Protein AF-A0A5Q0QAJ6-F1 (afdb_monomer)

Solvent-accessible surface area (backbone atoms only — not comparable to full-atom values): 4547 Å² total; per-residue (Å²): 134,62,66,72,59,48,47,51,51,21,58,74,73,74,48,54,57,68,57,53,54,52,58,74,68,53,72,81,47,74,67,53,50,52,47,52,56,48,50,54,52,46,48,48,50,26,57,77,45,76,64,69,49,51,31,71,54,43,46,50,54,38,40,73,73,67,46,86,69,94,62,83,55,65,72,129

Fol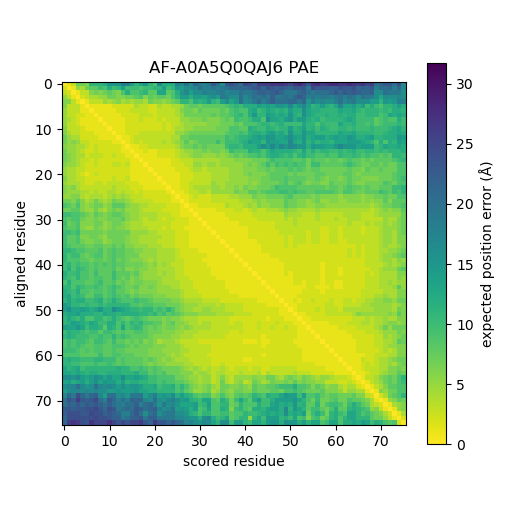dseek 3Di:
DDLVVLCVVCVVVVHDSVVVVCVVPDDQDPVRVLVVVVLVQLVVLCVVVVVPDFQVVSQVVCVVVVNDDPDRDGND

Organism: NCBI:txid2662364

Radius of gyration: 19.2 Å; Cα contacts (8 Å, |Δi|>4): 46; chains: 1; bounding box: 39×21×45 Å

Mean predicted aligned error: 6.77 Å

pLDDT: mean 88.06, std 9.42, range [57.97, 95.06]

Structure (mmCIF, N/CA/C/O backbone):
data_AF-A0A5Q0QAJ6-F1
#
_entry.id   AF-A0A5Q0QAJ6-F1
#
loop_
_atom_site.group_PDB
_atom_site.id
_atom_site.type_symbol
_atom_site.label_atom_id
_atom_site.label_alt_id
_atom_site.label_comp_id
_atom_site.label_asym_id
_atom_site.label_entity_id
_atom_site.label_seq_id
_atom_site.pdbx_PDB_ins_code
_atom_site.Cartn_x
_atom_site.Cartn_y
_atom_site.Cartn_z
_atom_site.occupancy
_atom_site.B_iso_or_equiv
_atom_site.auth_seq_id
_atom_site.auth_comp_id
_atom_site.auth_asym_id
_atom_site.auth_atom_id
_atom_site.pdbx_PDB_model_num
ATOM 1 N N . MET A 1 1 ? 8.268 9.848 -25.364 1.00 61.28 1 MET A N 1
ATOM 2 C CA . MET A 1 1 ? 9.537 9.220 -24.924 1.00 61.28 1 MET A CA 1
ATOM 3 C C . MET A 1 1 ? 10.461 9.123 -26.125 1.00 61.28 1 MET A C 1
ATOM 5 O O . MET A 1 1 ? 10.033 8.588 -27.136 1.00 61.28 1 MET A O 1
ATOM 9 N N . ASN A 1 2 ? 11.676 9.669 -26.053 1.00 74.50 2 ASN A N 1
ATOM 10 C CA . ASN A 1 2 ? 12.648 9.572 -27.146 1.00 74.50 2 ASN A CA 1
ATOM 11 C C . ASN A 1 2 ? 13.407 8.233 -27.033 1.00 74.50 2 ASN A C 1
ATOM 13 O O . ASN A 1 2 ? 14.133 8.030 -26.060 1.00 74.50 2 ASN A O 1
ATOM 17 N N . LEU A 1 3 ? 13.213 7.324 -27.995 1.00 69.00 3 LEU A N 1
ATOM 18 C CA . LEU A 1 3 ? 13.799 5.973 -28.013 1.00 69.00 3 LEU A CA 1
ATOM 19 C C . LEU A 1 3 ? 15.332 6.004 -27.882 1.00 69.00 3 LEU A C 1
ATOM 21 O O . LEU A 1 3 ? 15.899 5.259 -27.086 1.00 69.00 3 LEU A O 1
ATOM 25 N N . PHE A 1 4 ? 15.993 6.950 -28.555 1.00 72.62 4 PHE A N 1
ATOM 26 C CA . PHE A 1 4 ? 17.449 7.112 -28.499 1.00 72.62 4 PHE A CA 1
ATOM 27 C C . PHE A 1 4 ? 17.957 7.504 -27.105 1.0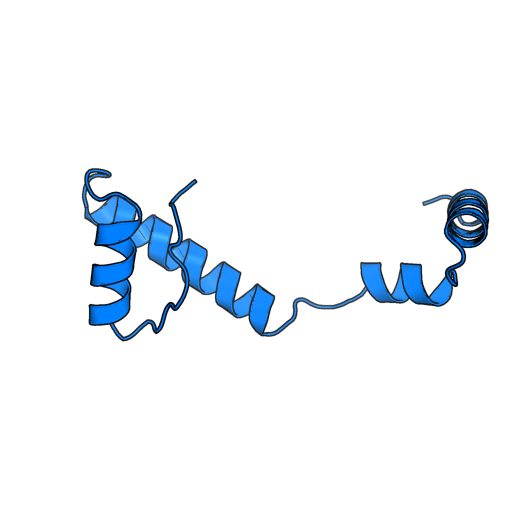0 72.62 4 PHE A C 1
ATOM 29 O O . PHE A 1 4 ? 19.030 7.071 -26.682 1.00 72.62 4 PHE A O 1
ATOM 36 N N . ALA A 1 5 ? 17.181 8.296 -26.361 1.00 87.75 5 ALA A N 1
ATOM 37 C CA . ALA A 1 5 ? 17.525 8.654 -24.988 1.00 87.75 5 ALA A CA 1
ATOM 38 C C . ALA A 1 5 ? 17.386 7.446 -24.046 1.00 87.75 5 ALA A C 1
ATOM 40 O O . ALA A 1 5 ? 18.249 7.226 -23.198 1.00 87.75 5 ALA A O 1
ATOM 41 N N . VAL A 1 6 ? 16.338 6.633 -24.227 1.00 88.06 6 VAL A N 1
ATOM 42 C CA . VAL A 1 6 ? 16.102 5.412 -23.438 1.00 88.06 6 VAL A CA 1
ATOM 43 C C . VAL A 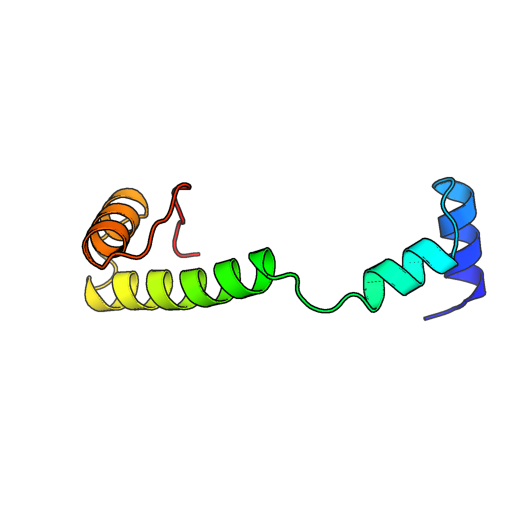1 6 ? 17.209 4.387 -23.663 1.00 88.06 6 VAL A C 1
ATOM 45 O O . VAL A 1 6 ? 17.752 3.865 -22.693 1.00 88.06 6 VAL A O 1
ATOM 48 N N . GLU A 1 7 ? 17.595 4.134 -24.913 1.00 90.19 7 GLU A N 1
ATOM 49 C CA . GLU A 1 7 ? 18.682 3.202 -25.230 1.00 90.19 7 GLU A CA 1
ATOM 50 C C . GLU A 1 7 ? 20.020 3.649 -24.636 1.00 90.19 7 GLU A C 1
ATOM 52 O O . GLU A 1 7 ? 20.761 2.831 -24.090 1.00 90.19 7 GLU A O 1
ATOM 57 N N . LYS A 1 8 ? 20.323 4.953 -24.696 1.00 92.31 8 LYS A N 1
ATOM 58 C CA . LYS A 1 8 ? 21.545 5.512 -24.107 1.00 92.31 8 LYS A CA 1
ATOM 59 C C . LYS A 1 8 ? 21.562 5.340 -22.590 1.00 92.31 8 LYS A C 1
ATOM 61 O O . LYS A 1 8 ? 22.568 4.893 -22.048 1.00 92.31 8 LYS A O 1
ATOM 66 N N . MET A 1 9 ? 20.449 5.634 -21.919 1.00 92.75 9 MET A N 1
ATOM 67 C CA . MET A 1 9 ? 20.318 5.409 -20.479 1.00 92.75 9 MET A CA 1
ATOM 68 C C . MET A 1 9 ? 20.461 3.929 -20.137 1.00 92.75 9 MET A C 1
ATOM 70 O O . MET A 1 9 ? 21.243 3.599 -19.254 1.00 92.75 9 MET A O 1
ATOM 74 N N . CYS A 1 10 ? 19.789 3.038 -20.873 1.00 93.31 10 CYS A N 1
ATOM 75 C CA . CYS A 1 10 ? 19.865 1.597 -20.639 1.00 93.31 10 CYS A CA 1
ATOM 76 C C . CYS A 1 10 ? 21.301 1.067 -20.765 1.00 93.31 10 CYS A C 1
ATOM 78 O O . CYS A 1 10 ? 21.725 0.279 -19.926 1.00 93.31 10 CYS A O 1
AT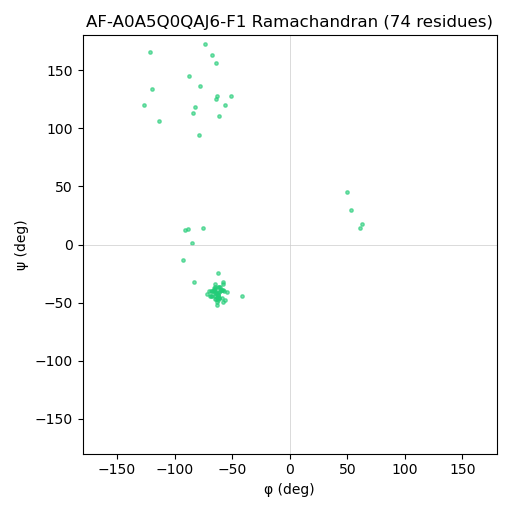OM 80 N N . LYS A 1 11 ? 22.077 1.566 -21.738 1.00 92.62 11 LYS A N 1
ATOM 81 C CA . LYS A 1 11 ? 23.513 1.265 -21.863 1.00 92.62 11 LYS A CA 1
ATOM 82 C C . LYS A 1 11 ? 24.321 1.756 -20.657 1.00 92.62 11 LYS A C 1
ATOM 84 O O . LYS A 1 11 ? 25.161 1.012 -20.168 1.00 92.62 11 LYS A O 1
ATOM 89 N N . ILE A 1 12 ? 24.056 2.969 -20.159 1.00 95.00 12 ILE A N 1
ATOM 90 C CA . ILE A 1 12 ? 24.752 3.539 -18.989 1.00 95.00 12 ILE A CA 1
ATOM 91 C C . ILE A 1 12 ? 24.509 2.696 -17.730 1.00 95.00 12 ILE A C 1
ATOM 93 O O . ILE A 1 12 ? 25.449 2.416 -16.995 1.00 95.00 12 ILE A O 1
ATOM 97 N N . ILE A 1 13 ? 23.267 2.262 -17.492 1.00 93.00 13 ILE A N 1
ATOM 98 C CA . ILE A 1 13 ? 22.902 1.446 -16.318 1.00 93.00 13 ILE A CA 1
ATOM 99 C C . ILE A 1 13 ? 23.005 -0.068 -16.570 1.00 93.00 13 ILE A C 1
ATOM 101 O O . ILE A 1 13 ? 22.494 -0.859 -15.780 1.00 93.00 13 ILE A O 1
ATOM 105 N N . ASN A 1 14 ? 23.635 -0.470 -17.679 1.00 93.19 14 ASN A N 1
ATOM 106 C CA . ASN A 1 14 ? 23.844 -1.859 -18.089 1.00 93.19 14 ASN A CA 1
ATOM 107 C C . ASN A 1 14 ? 22.570 -2.737 -18.048 1.00 93.19 14 ASN A C 1
ATOM 109 O O . ASN A 1 14 ? 22.578 -3.864 -17.554 1.00 93.19 14 ASN A O 1
ATOM 113 N N . THR A 1 15 ? 21.455 -2.216 -18.565 1.00 92.56 15 THR A N 1
ATOM 114 C CA . THR A 1 15 ? 20.186 -2.944 -18.726 1.00 92.56 15 THR A CA 1
ATOM 115 C C . THR A 1 15 ? 19.744 -2.970 -20.187 1.00 92.56 15 THR A C 1
ATOM 117 O O . THR A 1 15 ? 20.241 -2.214 -21.021 1.00 92.56 15 THR A O 1
ATOM 120 N N . SER A 1 16 ? 18.779 -3.827 -20.523 1.00 92.69 16 SER A N 1
ATOM 121 C CA . SER A 1 16 ? 18.200 -3.853 -21.871 1.00 92.69 16 SER A CA 1
ATOM 122 C C . SER A 1 16 ? 17.028 -2.876 -22.001 1.00 92.69 16 SER A C 1
ATOM 124 O O . SER A 1 16 ? 16.206 -2.754 -21.089 1.00 92.69 16 SER A O 1
ATOM 126 N N . SER A 1 17 ? 16.869 -2.261 -23.177 1.00 90.69 17 SER A N 1
ATOM 127 C CA . SER A 1 17 ? 15.686 -1.445 -2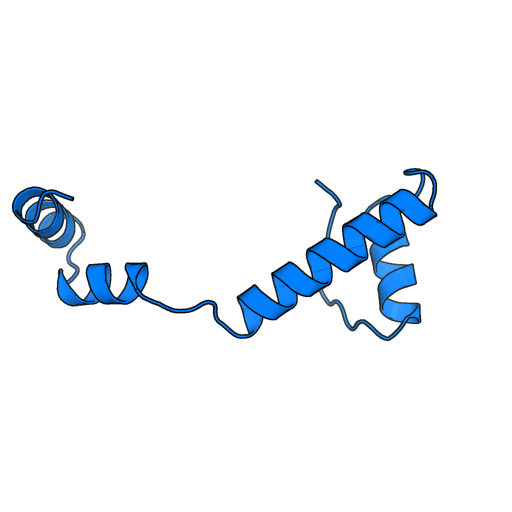3.493 1.00 90.69 17 SER A CA 1
ATOM 128 C C . SER A 1 17 ? 14.391 -2.253 -23.361 1.00 90.69 17 SER A C 1
ATOM 130 O O . SER A 1 17 ? 13.373 -1.742 -22.901 1.00 90.69 17 SER A O 1
ATOM 132 N N . SER A 1 18 ? 14.433 -3.552 -23.685 1.00 90.50 18 SER A N 1
ATOM 133 C CA . SER A 1 18 ? 13.287 -4.450 -23.510 1.00 90.50 18 SER A CA 1
ATOM 134 C C . SER A 1 18 ? 12.874 -4.592 -22.039 1.00 90.50 18 SER A C 1
ATOM 136 O O . SER A 1 18 ? 11.683 -4.635 -21.745 1.00 90.50 18 SER A O 1
ATOM 138 N N . SER A 1 19 ? 13.830 -4.602 -21.104 1.00 89.00 19 SER A N 1
ATOM 139 C CA . SER A 1 19 ? 13.571 -4.633 -19.660 1.00 89.00 19 SER A CA 1
ATOM 140 C C . SER A 1 19 ? 12.909 -3.343 -19.185 1.00 89.00 19 SER A C 1
ATOM 142 O O . SER A 1 19 ? 11.980 -3.401 -18.382 1.00 89.00 19 SER A O 1
ATOM 144 N N . PHE A 1 20 ? 13.346 -2.198 -19.715 1.00 90.31 20 PHE A N 1
ATOM 145 C CA . PHE A 1 20 ? 12.755 -0.892 -19.428 1.00 90.31 20 PHE A CA 1
ATOM 146 C C . PHE A 1 20 ? 11.300 -0.808 -19.896 1.00 90.31 20 PHE A C 1
ATOM 148 O O . PHE A 1 20 ? 10.410 -0.510 -19.100 1.00 90.31 20 PHE A O 1
ATOM 155 N N . TYR A 1 21 ? 11.031 -1.146 -21.160 1.00 91.25 21 TYR A N 1
ATOM 156 C CA . TYR A 1 21 ? 9.664 -1.124 -21.678 1.00 91.25 21 TYR A CA 1
ATOM 157 C C . TYR A 1 21 ? 8.778 -2.155 -20.991 1.00 91.25 21 TYR A C 1
ATOM 159 O O . TYR A 1 21 ? 7.643 -1.835 -20.653 1.00 91.25 21 TYR A O 1
ATOM 167 N N . LYS A 1 22 ? 9.315 -3.348 -20.697 1.00 91.69 22 LYS A N 1
ATOM 168 C CA . LYS A 1 22 ? 8.620 -4.339 -19.873 1.00 91.69 22 LYS A CA 1
ATOM 169 C C . LYS A 1 22 ? 8.274 -3.788 -18.507 1.00 91.69 22 LYS A C 1
ATOM 171 O O . LYS A 1 22 ? 7.225 -4.164 -18.028 1.00 91.69 22 LYS A O 1
ATOM 176 N N . TRP A 1 23 ? 9.140 -3.003 -17.861 1.00 89.38 23 TRP A N 1
ATOM 177 C CA . TRP A 1 23 ? 8.886 -2.411 -16.544 1.00 89.38 23 TRP A CA 1
ATOM 178 C C . TRP A 1 23 ? 7.778 -1.353 -16.593 1.00 89.38 23 TRP A C 1
ATOM 180 O O . TRP A 1 23 ? 6.872 -1.398 -15.767 1.00 89.38 23 TRP A O 1
ATOM 190 N N . ILE A 1 24 ? 7.798 -0.471 -17.595 1.00 90.81 24 ILE A N 1
ATOM 191 C CA . ILE A 1 24 ? 6.773 0.572 -17.771 1.00 90.81 24 ILE A CA 1
ATOM 192 C C . ILE A 1 24 ? 5.401 -0.019 -18.087 1.00 90.81 24 ILE A C 1
ATOM 194 O O . ILE A 1 24 ? 4.393 0.481 -17.602 1.00 90.81 24 ILE A O 1
ATOM 198 N N . SER A 1 25 ? 5.348 -1.072 -18.903 1.00 91.75 25 SER A N 1
ATOM 199 C CA . SER A 1 25 ? 4.085 -1.698 -19.291 1.00 91.75 25 SER A CA 1
ATOM 200 C C . SER A 1 25 ? 3.573 -2.732 -18.286 1.00 91.75 25 SER A C 1
ATOM 202 O O . SER A 1 25 ? 2.530 -3.339 -18.540 1.00 91.75 25 SER A O 1
ATOM 204 N N . ARG A 1 26 ? 4.271 -2.971 -17.158 1.00 92.38 26 ARG A N 1
ATOM 205 C CA . ARG A 1 26 ? 3.816 -3.981 -16.188 1.00 92.38 26 ARG A CA 1
ATOM 206 C C . ARG A 1 26 ? 2.462 -3.569 -15.619 1.00 92.38 26 ARG A C 1
ATOM 208 O O . ARG A 1 26 ? 2.347 -2.470 -15.076 1.00 92.38 26 ARG A O 1
ATOM 215 N N . PRO A 1 27 ? 1.455 -4.454 -15.661 1.00 93.19 27 PRO A N 1
ATOM 216 C CA . PRO A 1 27 ? 0.241 -4.230 -14.897 1.00 93.19 27 PRO A CA 1
ATOM 217 C C . PRO A 1 27 ? 0.562 -4.248 -13.397 1.00 93.19 27 PRO A C 1
ATOM 219 O O . PRO A 1 27 ? 1.533 -4.878 -12.965 1.00 93.19 27 PRO A O 1
ATOM 222 N N . LYS A 1 28 ? -0.288 -3.594 -12.595 1.00 93.25 28 LYS A N 1
ATOM 223 C CA . LYS A 1 28 ? -0.193 -3.624 -11.128 1.00 93.25 28 LYS A CA 1
ATOM 224 C C . LYS A 1 28 ? -0.110 -5.068 -10.637 1.00 93.25 28 LYS A C 1
ATOM 226 O O . LYS A 1 28 ? -0.964 -5.894 -10.979 1.00 93.25 28 LYS A O 1
ATOM 231 N N . SER A 1 29 ? 0.896 -5.360 -9.815 1.00 93.62 29 SER A N 1
ATOM 232 C CA . SER A 1 29 ? 1.018 -6.672 -9.187 1.00 93.62 29 SER A CA 1
ATOM 233 C C . SER A 1 29 ? -0.114 -6.889 -8.179 1.00 93.62 29 SER A C 1
ATOM 235 O O . SER A 1 29 ? -0.741 -5.939 -7.708 1.00 93.62 29 SER A O 1
ATOM 237 N N . ASN A 1 30 ? -0.358 -8.140 -7.784 1.00 93.19 30 ASN A N 1
ATOM 238 C CA . ASN A 1 30 ? -1.324 -8.432 -6.717 1.00 93.19 30 ASN A CA 1
ATOM 239 C C . ASN A 1 30 ? -0.964 -7.714 -5.408 1.00 93.19 30 ASN A C 1
ATOM 241 O O . ASN A 1 30 ? -1.849 -7.303 -4.666 1.00 93.19 30 ASN A O 1
ATOM 245 N N . ARG A 1 31 ? 0.334 -7.513 -5.148 1.00 90.44 31 ARG A N 1
ATOM 246 C CA . ARG A 1 31 ? 0.811 -6.757 -3.990 1.00 90.44 31 ARG A CA 1
ATOM 247 C C . ARG A 1 31 ? 0.458 -5.273 -4.092 1.00 90.44 31 ARG A C 1
ATOM 249 O O . ARG A 1 31 ? 0.067 -4.688 -3.086 1.00 90.44 31 ARG A O 1
ATOM 256 N N . ASP A 1 32 ? 0.569 -4.681 -5.277 1.00 91.62 32 ASP A N 1
ATOM 257 C CA . ASP A 1 32 ? 0.231 -3.268 -5.493 1.00 91.62 32 ASP A CA 1
ATOM 258 C C . ASP A 1 32 ? -1.276 -3.050 -5.358 1.00 91.62 32 ASP A C 1
ATOM 260 O O . ASP A 1 32 ? -1.696 -2.147 -4.642 1.00 91.62 32 ASP A O 1
ATOM 264 N N . LYS A 1 33 ? -2.086 -3.941 -5.947 1.00 94.06 33 LYS A N 1
ATOM 265 C CA . LYS A 1 33 ? -3.551 -3.932 -5.793 1.00 94.06 33 LYS A CA 1
ATOM 266 C C . LYS A 1 33 ? -3.962 -4.042 -4.325 1.00 94.06 33 LYS A C 1
ATOM 268 O O . LYS A 1 33 ? -4.699 -3.204 -3.825 1.00 94.06 33 LYS A O 1
ATOM 273 N N . ARG A 1 34 ? -3.391 -5.010 -3.600 1.00 91.12 34 ARG A N 1
ATOM 274 C CA . ARG A 1 34 ? -3.596 -5.177 -2.153 1.00 91.12 34 ARG A CA 1
ATOM 275 C C . ARG A 1 34 ? -3.213 -3.917 -1.370 1.00 91.12 34 ARG A C 1
ATOM 277 O O . ARG A 1 34 ? -3.881 -3.570 -0.405 1.00 91.12 34 ARG A O 1
ATOM 284 N N . THR A 1 35 ? -2.124 -3.251 -1.752 1.00 90.56 35 THR A N 1
ATOM 285 C CA . THR A 1 35 ? -1.660 -2.021 -1.090 1.00 90.56 35 THR A CA 1
ATOM 286 C C . THR A 1 35 ? -2.627 -0.863 -1.331 1.00 90.56 35 THR A C 1
ATOM 288 O O . THR A 1 35 ? -2.912 -0.112 -0.405 1.00 90.56 35 THR A O 1
ATOM 291 N N . GLU A 1 36 ? -3.167 -0.743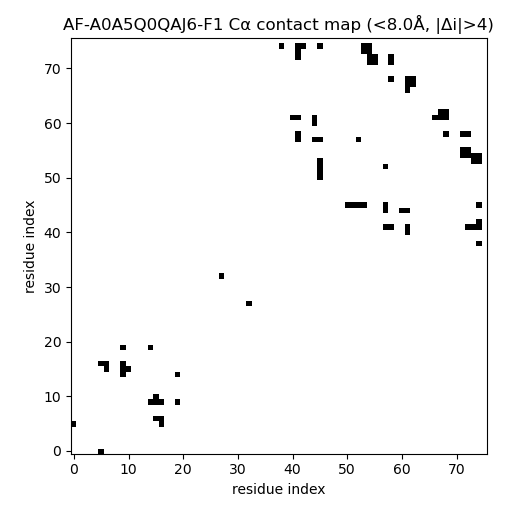 -2.543 1.00 92.50 36 GLU A N 1
ATOM 292 C CA . GLU A 1 36 ? -4.180 0.253 -2.902 1.00 92.50 36 GLU A CA 1
ATOM 293 C C . GLU A 1 36 ? -5.494 0.025 -2.142 1.00 92.50 36 GLU A C 1
ATOM 295 O O . GLU A 1 36 ? -6.004 0.953 -1.519 1.00 92.50 36 GLU A O 1
ATOM 300 N N . GLU A 1 37 ? -5.979 -1.219 -2.087 1.00 92.38 37 GLU A N 1
ATOM 301 C CA . GLU A 1 37 ? -7.136 -1.607 -1.266 1.00 92.38 37 GLU A CA 1
ATOM 302 C C . GLU A 1 37 ? -6.930 -1.245 0.212 1.00 92.38 37 GLU A C 1
ATOM 304 O O . GLU A 1 37 ? -7.795 -0.645 0.846 1.00 92.38 37 GLU A O 1
ATOM 309 N N . LEU A 1 38 ? -5.763 -1.583 0.769 1.00 91.44 38 LEU A N 1
ATOM 310 C CA . LEU A 1 38 ? -5.428 -1.260 2.154 1.00 91.44 38 LEU A CA 1
ATOM 311 C C . LEU A 1 38 ? -5.318 0.248 2.394 1.00 91.44 38 LEU A C 1
ATOM 313 O O . LEU A 1 38 ? -5.730 0.710 3.450 1.00 91.44 38 LEU A O 1
ATOM 317 N N . SER A 1 39 ? -4.795 1.019 1.437 1.00 91.62 39 SER A N 1
ATOM 318 C CA . SER A 1 39 ? -4.712 2.481 1.546 1.00 91.62 39 SER A CA 1
ATOM 319 C C . SER A 1 39 ? -6.097 3.114 1.681 1.00 91.62 39 SER A C 1
ATOM 321 O O . SER A 1 39 ? -6.282 4.013 2.500 1.00 91.62 39 SER A O 1
ATOM 323 N N . ILE A 1 40 ? -7.084 2.608 0.935 1.00 93.69 40 ILE A N 1
ATOM 324 C CA . ILE A 1 40 ? -8.478 3.057 1.042 1.00 93.69 40 ILE A CA 1
ATOM 325 C C . ILE A 1 40 ? -9.021 2.767 2.445 1.00 93.69 40 ILE A C 1
ATOM 327 O O . ILE A 1 40 ? -9.558 3.665 3.088 1.00 93.69 40 ILE A O 1
ATOM 331 N N . LEU A 1 41 ? -8.818 1.546 2.948 1.00 93.25 41 LEU A N 1
ATOM 332 C CA . LEU A 1 41 ? -9.282 1.142 4.278 1.00 93.25 41 LEU A CA 1
ATOM 333 C C . LEU A 1 41 ? -8.622 1.949 5.404 1.00 93.25 41 LEU A C 1
ATOM 335 O O . LEU A 1 41 ? -9.300 2.363 6.335 1.00 93.25 41 LEU A O 1
ATOM 339 N N . VAL A 1 42 ? -7.315 2.212 5.309 1.00 92.56 42 VAL A N 1
ATOM 340 C CA . VAL A 1 42 ? -6.577 3.050 6.271 1.00 92.56 42 VAL A CA 1
ATOM 341 C C . VAL A 1 42 ? -7.135 4.468 6.297 1.00 92.56 42 VAL A C 1
ATOM 343 O O . VAL A 1 42 ? -7.361 5.013 7.374 1.00 92.56 42 VAL A O 1
ATOM 346 N N . LYS A 1 43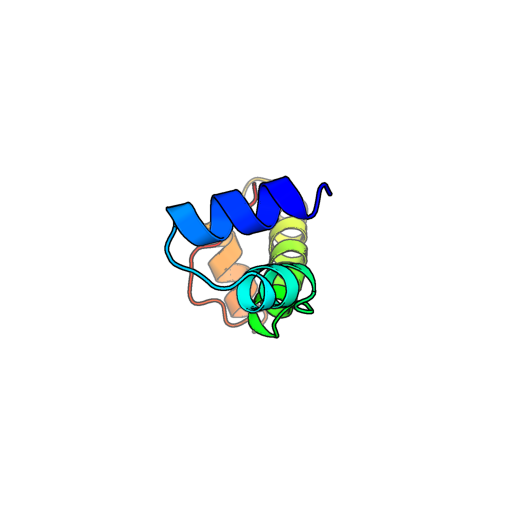 ? -7.381 5.062 5.123 1.00 93.50 43 LYS A N 1
ATOM 347 C CA . LYS A 1 43 ? -7.970 6.403 5.024 1.00 93.50 43 LYS A CA 1
ATOM 348 C C . LYS A 1 43 ? -9.367 6.441 5.627 1.00 93.50 43 LYS A C 1
ATOM 350 O O . LYS A 1 43 ? -9.673 7.378 6.354 1.00 93.50 43 LYS A O 1
ATOM 355 N N . GLN A 1 44 ? -10.181 5.428 5.348 1.00 94.19 44 GLN A N 1
ATOM 356 C CA . GLN A 1 44 ? -11.520 5.324 5.907 1.00 94.19 44 GLN A CA 1
ATOM 357 C C . GLN A 1 44 ? -11.480 5.191 7.433 1.00 94.19 44 GLN A C 1
ATOM 359 O O . GLN A 1 44 ? -12.105 5.993 8.107 1.00 94.19 44 GLN A O 1
ATOM 364 N N . GLU A 1 45 ? -10.669 4.285 7.985 1.00 94.62 45 GLU A N 1
ATOM 365 C CA . GLU A 1 45 ? -10.536 4.123 9.441 1.00 94.62 45 GLU A CA 1
ATOM 366 C C . GLU A 1 45 ? -10.047 5.403 10.128 1.00 94.62 45 GLU A C 1
ATOM 368 O O . GLU A 1 45 ? -10.506 5.760 11.210 1.00 94.62 45 GLU A O 1
ATOM 373 N N . HIS A 1 46 ? -9.109 6.113 9.495 1.00 94.88 46 HIS A N 1
ATOM 374 C CA . HIS A 1 46 ? -8.618 7.383 10.009 1.00 94.88 46 HIS A CA 1
ATOM 375 C C . HIS A 1 46 ? -9.741 8.425 10.072 1.00 94.88 46 HIS A C 1
ATOM 377 O O . HIS A 1 46 ? -9.901 9.074 11.103 1.00 94.88 46 HIS A O 1
ATOM 383 N N . GLN A 1 47 ? -10.544 8.546 9.011 1.00 95.00 47 GLN A N 1
ATOM 384 C CA . GLN A 1 47 ? -11.703 9.445 8.981 1.00 95.00 47 GLN A CA 1
ATOM 385 C C . GLN A 1 47 ? -12.778 9.029 9.995 1.00 95.00 47 GLN A C 1
ATOM 387 O O . GLN A 1 47 ? -13.249 9.879 10.741 1.00 95.00 47 GLN A O 1
ATOM 392 N N . ASP A 1 48 ? -13.096 7.736 10.088 1.00 94.56 48 ASP A N 1
ATOM 393 C CA . ASP A 1 48 ? -14.074 7.183 11.037 1.00 94.56 48 ASP A CA 1
ATOM 394 C C . ASP A 1 48 ? -13.652 7.401 12.502 1.00 94.56 48 ASP A C 1
ATOM 396 O O . ASP A 1 48 ? -14.489 7.436 13.401 1.00 94.56 48 ASP A O 1
ATOM 400 N N . SER A 1 49 ? -12.348 7.559 12.750 1.00 93.50 49 SER A N 1
ATOM 401 C CA . SER A 1 49 ? -11.781 7.876 14.066 1.00 93.50 49 SER A CA 1
ATOM 402 C C . SER A 1 49 ? -11.687 9.377 14.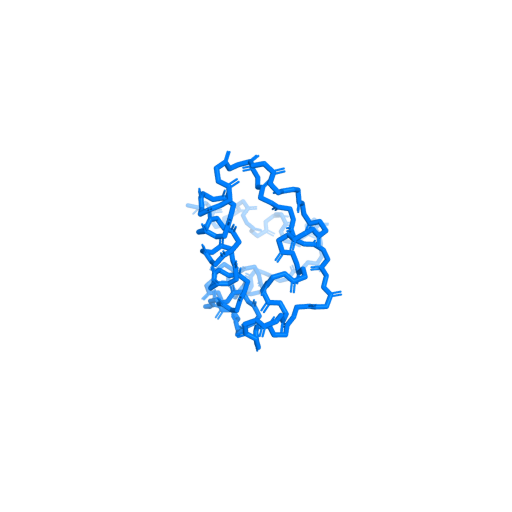373 1.00 93.50 49 SER A C 1
ATOM 404 O O . SER A 1 49 ? -10.948 9.758 15.283 1.00 93.50 49 SER A O 1
ATOM 406 N N . ASP A 1 50 ? -12.344 10.234 13.584 1.00 94.94 50 ASP A N 1
ATOM 407 C CA . ASP A 1 50 ? -12.206 11.698 13.630 1.00 94.94 50 ASP A CA 1
ATOM 408 C C . ASP A 1 50 ? -10.744 12.166 13.508 1.00 94.94 50 ASP A C 1
ATOM 410 O O . ASP A 1 50 ? -10.344 13.194 14.053 1.00 94.94 50 ASP A O 1
ATOM 414 N N . GLN A 1 51 ? -9.917 11.390 12.798 1.00 92.81 51 GLN A N 1
ATOM 415 C CA . GLN A 1 51 ? -8.484 11.639 12.602 1.00 92.81 51 GLN A CA 1
ATOM 416 C C . GLN A 1 51 ? -7.665 11.621 13.910 1.00 92.81 51 GLN A C 1
ATOM 418 O O . GLN A 1 51 ? -6.534 12.103 13.967 1.00 92.81 51 GLN A O 1
ATOM 423 N N . ILE A 1 52 ? -8.219 11.037 14.980 1.00 95.06 52 ILE A N 1
ATOM 424 C CA . ILE A 1 52 ? -7.563 10.927 16.291 1.00 95.06 52 ILE A CA 1
ATOM 425 C C . ILE A 1 52 ? -6.617 9.721 16.319 1.00 95.06 52 ILE A C 1
ATOM 427 O O . ILE A 1 52 ? -5.608 9.716 17.034 1.00 95.06 52 ILE A O 1
ATOM 431 N N . TYR A 1 53 ? -6.944 8.646 15.594 1.00 94.06 53 TYR A N 1
ATOM 432 C CA . TYR A 1 53 ? -6.156 7.417 15.650 1.00 94.06 53 TYR A CA 1
ATOM 433 C C . TYR A 1 53 ? -4.934 7.502 14.742 1.00 94.06 53 TYR A C 1
ATOM 435 O O . TYR A 1 53 ? -5.037 7.567 13.526 1.00 94.06 53 TYR A O 1
ATOM 443 N N . GLY A 1 54 ? -3.746 7.401 15.337 1.00 90.38 54 GLY A N 1
ATOM 444 C CA . GLY A 1 54 ? -2.511 7.222 14.580 1.00 90.38 54 GLY A CA 1
ATOM 445 C C . GLY A 1 54 ? -2.351 5.810 13.999 1.00 90.38 54 GLY A C 1
ATOM 446 O O . GLY A 1 54 ? -3.072 4.870 14.351 1.00 90.38 54 GLY A O 1
ATOM 447 N N . SER A 1 55 ? -1.311 5.649 13.175 1.00 89.75 55 SER A N 1
ATOM 448 C CA . SER A 1 55 ? -0.923 4.400 12.491 1.00 89.75 55 SER A CA 1
ATOM 449 C C . SER A 1 55 ? -1.015 3.119 13.349 1.00 89.75 55 SER A C 1
ATOM 451 O O . SER A 1 55 ? -1.592 2.133 12.875 1.00 89.75 55 SER A O 1
ATOM 453 N N . PRO A 1 56 ? -0.556 3.089 14.624 1.00 91.88 56 PRO A N 1
ATOM 454 C CA . PRO A 1 56 ? -0.670 1.885 15.451 1.00 91.88 56 PRO A CA 1
ATOM 455 C C . PRO A 1 56 ? -2.116 1.485 15.767 1.00 91.88 56 PRO A C 1
ATOM 457 O O . PRO A 1 56 ? -2.448 0.302 15.706 1.00 91.88 56 PRO A O 1
ATOM 460 N N . ARG A 1 57 ? -2.986 2.455 16.084 1.00 93.31 57 ARG A N 1
ATOM 461 C CA . ARG A 1 57 ? -4.398 2.189 16.408 1.00 93.31 57 ARG A CA 1
ATOM 462 C C . ARG A 1 57 ? -5.187 1.802 15.165 1.00 93.31 57 ARG A C 1
ATOM 464 O O . ARG A 1 57 ? -5.906 0.813 15.214 1.00 93.31 57 ARG A O 1
ATOM 471 N N . ILE A 1 58 ? -4.969 2.488 14.043 1.00 93.31 58 ILE A N 1
ATOM 472 C CA . ILE A 1 58 ? -5.587 2.117 12.760 1.00 93.31 58 ILE A CA 1
ATOM 473 C C . ILE A 1 58 ? -5.203 0.688 12.366 1.00 93.31 58 ILE A C 1
ATOM 475 O O . ILE A 1 58 ? -6.061 -0.116 12.014 1.00 93.31 58 ILE A O 1
ATOM 479 N N . THR A 1 59 ? -3.921 0.329 12.480 1.00 91.75 59 THR A N 1
ATOM 480 C CA . THR A 1 59 ? -3.457 -1.032 12.163 1.00 91.75 59 THR A CA 1
ATOM 481 C C . THR A 1 59 ? -4.133 -2.080 13.055 1.00 91.75 59 THR A C 1
ATOM 483 O O . THR A 1 59 ? -4.443 -3.183 12.600 1.00 91.75 59 THR A O 1
ATOM 486 N N . LEU A 1 60 ? -4.375 -1.754 14.326 1.00 91.75 60 LEU A N 1
ATOM 487 C CA . LEU A 1 60 ? -5.066 -2.632 15.264 1.00 91.75 60 LEU A CA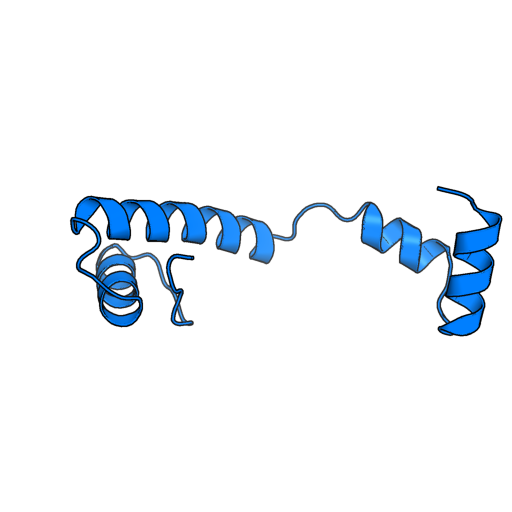 1
ATOM 488 C C . LEU A 1 60 ? -6.553 -2.793 14.906 1.00 91.75 60 LEU A C 1
ATOM 490 O O . LEU A 1 60 ? -7.037 -3.924 14.876 1.00 91.75 60 LEU A O 1
ATOM 494 N N . GLU A 1 61 ? -7.251 -1.708 14.566 1.00 92.75 61 GLU A N 1
ATOM 495 C CA . GLU A 1 61 ? -8.653 -1.760 14.126 1.00 92.75 61 GLU A CA 1
ATOM 496 C C . GLU A 1 61 ? -8.825 -2.525 12.807 1.00 92.75 61 GLU A C 1
ATOM 498 O O . GLU A 1 61 ? -9.687 -3.397 12.694 1.00 92.75 61 GLU A O 1
ATOM 503 N N . LEU A 1 62 ? -7.937 -2.317 11.835 1.00 92.56 62 LEU A N 1
ATOM 504 C CA . LEU A 1 62 ? -7.974 -3.060 10.574 1.00 92.56 62 LEU A CA 1
ATOM 505 C C . LEU A 1 62 ? -7.712 -4.560 10.770 1.00 92.56 62 LEU A C 1
ATOM 507 O O . LEU A 1 62 ? -8.400 -5.388 10.167 1.00 92.56 62 LEU A O 1
ATOM 511 N N . ASN A 1 63 ? -6.780 -4.932 11.654 1.00 91.38 63 ASN A N 1
ATOM 512 C CA . ASN A 1 63 ? -6.558 -6.339 11.995 1.00 91.38 63 ASN A CA 1
ATOM 513 C C . ASN A 1 63 ? -7.772 -6.959 12.712 1.00 91.38 63 ASN A C 1
ATOM 515 O O . ASN A 1 63 ? -8.111 -8.106 12.416 1.00 91.38 63 ASN A O 1
ATOM 519 N N . LYS A 1 64 ? -8.470 -6.217 13.591 1.00 91.06 64 LYS A N 1
ATOM 520 C CA . LYS A 1 64 ? -9.745 -6.665 14.194 1.00 91.06 64 LYS A CA 1
ATOM 521 C C . LYS A 1 64 ? -10.829 -6.893 13.141 1.00 91.06 64 LYS A C 1
ATOM 523 O O . LYS A 1 64 ? -11.583 -7.857 13.242 1.00 91.06 64 LYS A O 1
ATOM 528 N N . LYS A 1 65 ? -10.868 -6.062 12.096 1.00 89.62 65 LYS A N 1
ATOM 529 C CA . LYS A 1 65 ? -11.757 -6.209 10.929 1.00 89.62 65 LYS A CA 1
ATOM 530 C C . LYS A 1 65 ? -11.308 -7.320 9.957 1.00 89.62 65 LYS A C 1
ATOM 532 O O . LYS A 1 65 ? -11.797 -7.395 8.835 1.00 89.62 65 LYS A O 1
ATOM 537 N N . ASN A 1 66 ? -10.396 -8.209 10.371 1.00 87.56 66 ASN A N 1
ATOM 538 C CA . ASN A 1 66 ? -9.814 -9.299 9.574 1.00 87.56 66 ASN A CA 1
ATOM 539 C C . ASN A 1 66 ? -9.030 -8.856 8.325 1.00 87.56 66 ASN A C 1
ATOM 541 O O . ASN A 1 66 ? -8.656 -9.688 7.491 1.00 87.56 66 ASN A O 1
ATOM 545 N N . HIS A 1 67 ? -8.681 -7.575 8.205 1.00 84.38 67 HIS A N 1
ATOM 546 C CA . HIS A 1 67 ? -7.695 -7.145 7.227 1.00 84.38 67 HIS A CA 1
ATOM 547 C C . HIS A 1 67 ? -6.308 -7.455 7.790 1.00 84.38 67 HIS A C 1
ATOM 549 O O . HIS A 1 67 ? -5.739 -6.664 8.531 1.00 84.38 67 HIS A O 1
ATOM 555 N N . LYS A 1 68 ? -5.752 -8.625 7.442 1.00 79.38 68 LYS A N 1
ATOM 556 C CA . LYS A 1 68 ? -4.381 -8.986 7.835 1.00 79.38 68 LYS A CA 1
ATOM 557 C C . LYS A 1 68 ? -3.393 -7.980 7.246 1.00 79.38 68 LYS A C 1
ATOM 559 O O . LYS A 1 68 ? -3.182 -7.961 6.027 1.00 79.38 68 LYS A O 1
ATOM 564 N N . ILE A 1 69 ? -2.789 -7.179 8.120 1.00 81.50 69 ILE A N 1
ATOM 565 C CA . ILE A 1 69 ? -1.758 -6.195 7.788 1.00 81.50 69 ILE A CA 1
ATOM 566 C C . ILE A 1 69 ? -0.550 -6.461 8.687 1.00 81.50 69 ILE A C 1
ATOM 568 O O . ILE A 1 69 ? -0.644 -6.407 9.910 1.00 81.50 69 ILE A O 1
ATOM 572 N N . SER A 1 70 ? 0.596 -6.759 8.073 1.00 74.25 70 SER A N 1
ATOM 573 C CA . SER A 1 70 ? 1.847 -7.061 8.784 1.00 74.25 70 SER A CA 1
ATOM 574 C C . SER A 1 70 ? 2.749 -5.846 9.003 1.00 74.25 70 SER A C 1
ATOM 576 O O . SER A 1 70 ? 3.712 -5.928 9.761 1.00 74.25 70 SER A O 1
ATOM 578 N N . ARG A 1 71 ? 2.476 -4.726 8.328 1.00 69.75 71 ARG A N 1
ATOM 579 C CA . ARG A 1 71 ? 3.281 -3.504 8.384 1.00 69.75 71 ARG A CA 1
ATOM 580 C C . ARG A 1 71 ? 2.427 -2.355 8.896 1.00 69.75 71 ARG A C 1
ATOM 582 O O . ARG A 1 71 ? 1.328 -2.166 8.394 1.00 69.75 71 ARG A O 1
ATOM 589 N N . LEU A 1 72 ? 2.956 -1.576 9.838 1.00 66.31 72 LEU A N 1
ATOM 590 C CA . LEU A 1 72 ? 2.328 -0.323 10.254 1.00 66.31 72 LEU A CA 1
ATOM 591 C C . LEU A 1 72 ? 2.146 0.569 9.026 1.00 66.31 72 LEU A C 1
ATOM 593 O O . LEU A 1 72 ? 3.116 0.879 8.330 1.00 66.31 72 LEU A O 1
ATOM 597 N N . MET A 1 73 ? 0.899 0.916 8.738 1.00 64.25 73 MET A N 1
ATOM 598 C CA . MET A 1 73 ? 0.531 1.699 7.569 1.00 64.25 73 MET A CA 1
ATOM 599 C C . MET A 1 73 ? 0.012 3.033 8.088 1.00 64.25 73 MET A C 1
ATOM 601 O O . MET A 1 73 ? -1.043 3.094 8.716 1.00 64.25 73 MET A O 1
ATOM 605 N N . SER A 1 74 ? 0.816 4.080 7.925 1.00 61.03 74 SER A N 1
ATOM 606 C CA . SER A 1 74 ? 0.416 5.425 8.327 1.00 61.03 74 SER A CA 1
ATOM 607 C C . SER A 1 74 ? -0.534 6.012 7.283 1.00 61.03 74 SER A C 1
ATOM 609 O O . SER A 1 74 ? -0.274 5.831 6.093 1.00 61.03 74 SER A O 1
ATOM 611 N N . PRO A 1 75 ? -1.626 6.676 7.695 1.00 62.22 75 PRO A N 1
ATOM 612 C CA . PRO A 1 75 ? -2.333 7.584 6.803 1.00 62.22 75 PRO A CA 1
ATOM 613 C C . PRO A 1 75 ? -1.379 8.737 6.454 1.00 62.22 75 PRO A C 1
ATOM 615 O O . PRO A 1 75 ? -0.785 9.323 7.360 1.00 62.22 75 PRO A O 1
ATOM 618 N N . ASP A 1 76 ? -1.170 8.966 5.156 1.00 57.97 76 ASP A N 1
ATOM 619 C CA . ASP A 1 76 ? -0.406 10.106 4.627 1.00 57.97 76 ASP A CA 1
ATOM 620 C C . ASP A 1 76 ? -1.110 11.441 4.916 1.00 57.97 76 ASP A C 1
ATOM 622 O O . ASP A 1 76 ? -2.364 11.468 4.835 1.00 57.97 76 ASP A O 1
#

Sequence (76 aa):
MNLFAVEKMCKIINTSSSSFYKWISRPKSNRDKRTEELSILVKQEHQDSDQIYGSPRITLELNKKNHKISRLMSPD

InterPro domains:
  IPR050900 Transposase IS3/IS150/IS904 [PTHR46889] (4-71)

Secondary structure (DSSP, 8-state):
--HHHHHHHHHHTT--HHHHHHHHTPPPPHHHHHHHHHHHHHHHHHHHTTT---HHHHHHHHHHTT----S-----